Protein AF-A0A514ZV43-F1 (afdb_monomer_lite)

Secondary structure (DSSP, 8-state):
-------TT-PPPSEEETTTTEEEEEEEE-S-SHHHHHHHHHHHTTT-SEEEEEE-S---HHHHHHHHHHHHTT-TT--EEEEEETTEEEEE-HHHHHHS-GGGT--

Structure (mmCIF, N/CA/C/O backbone):
data_AF-A0A514ZV43-F1
#
_entry.id   AF-A0A514ZV43-F1
#
loop_
_atom_site.group_PDB
_atom_site.id
_atom_site.type_symbol
_atom_site.label_atom_id
_atom_site.label_alt_id
_atom_site.label_comp_id
_atom_site.label_asym_id
_atom_site.label_entity_id
_atom_site.label_seq_id
_atom_site.pdbx_PDB_ins_code
_atom_site.Cartn_x
_atom_site.Cartn_y
_atom_site.Cartn_z
_atom_site.occupancy
_atom_site.B_iso_or_equiv
_atom_site.auth_seq_id
_atom_site.auth_comp_id
_atom_site.auth_asym_id
_atom_site.auth_atom_id
_atom_site.pdbx_PDB_model_num
ATOM 1 N N . MET A 1 1 ? 2.775 -20.169 -15.903 1.00 47.97 1 MET A N 1
ATOM 2 C CA . MET A 1 1 ? 3.736 -20.094 -14.780 1.00 47.97 1 MET A CA 1
ATOM 3 C C . MET A 1 1 ? 4.727 -18.994 -15.095 1.00 47.97 1 MET A C 1
ATOM 5 O O . MET A 1 1 ? 5.131 -18.904 -16.248 1.00 47.97 1 MET A O 1
ATOM 9 N N . LEU A 1 2 ? 5.084 -18.171 -14.110 1.00 56.97 2 LEU A N 1
ATOM 10 C CA . LEU A 1 2 ? 6.144 -17.174 -14.262 1.00 56.97 2 LEU A CA 1
ATOM 11 C C . LEU A 1 2 ? 7.488 -17.849 -14.568 1.00 56.97 2 LEU A C 1
ATOM 13 O O . LEU A 1 2 ? 7.750 -18.907 -13.989 1.00 56.97 2 LEU A O 1
ATOM 17 N N . PRO A 1 3 ? 8.343 -17.281 -15.440 1.00 57.38 3 PRO A N 1
ATOM 18 C CA . PRO A 1 3 ? 9.691 -17.789 -15.607 1.00 57.38 3 PRO A CA 1
ATOM 19 C C . PRO A 1 3 ? 10.458 -17.556 -14.304 1.00 57.38 3 PRO A C 1
ATOM 21 O O . PRO A 1 3 ? 10.706 -16.423 -13.898 1.00 57.38 3 PRO A O 1
ATOM 24 N N . ILE A 1 4 ? 10.809 -18.650 -13.632 1.00 61.34 4 ILE A N 1
ATOM 25 C CA . ILE A 1 4 ? 11.705 -18.622 -12.479 1.00 61.34 4 ILE A CA 1
ATOM 26 C C . ILE A 1 4 ? 13.078 -18.216 -13.010 1.00 61.34 4 ILE A C 1
ATOM 28 O O . ILE A 1 4 ? 13.686 -18.953 -13.790 1.00 61.34 4 ILE A O 1
ATOM 32 N N . THR A 1 5 ? 13.572 -17.048 -12.604 1.00 68.38 5 THR A N 1
ATOM 33 C CA . THR A 1 5 ? 14.959 -16.678 -12.885 1.00 68.38 5 THR A CA 1
ATOM 34 C C . THR A 1 5 ? 15.861 -17.433 -11.914 1.00 68.38 5 THR A C 1
ATOM 36 O O . THR A 1 5 ? 15.581 -17.508 -10.716 1.00 68.38 5 THR A O 1
ATOM 39 N N . ASN A 1 6 ? 16.953 -17.991 -12.434 1.00 71.88 6 ASN A N 1
ATOM 40 C CA . ASN A 1 6 ? 18.004 -18.625 -11.637 1.00 71.88 6 ASN A CA 1
ATOM 41 C C . ASN A 1 6 ? 19.246 -17.722 -11.534 1.00 71.88 6 ASN A C 1
ATOM 43 O O . ASN A 1 6 ? 20.371 -18.204 -11.416 1.00 71.88 6 ASN A O 1
ATOM 47 N N . VAL A 1 7 ? 19.063 -16.403 -11.660 1.00 77.75 7 VAL A N 1
ATOM 48 C CA . VAL A 1 7 ? 20.166 -15.449 -11.536 1.00 77.75 7 VAL A CA 1
ATOM 49 C C . VAL A 1 7 ? 20.465 -15.256 -10.046 1.00 77.75 7 VAL A C 1
ATOM 51 O O . VAL A 1 7 ? 19.576 -14.838 -9.299 1.00 77.75 7 VAL A O 1
ATOM 54 N N . PRO A 1 8 ? 21.695 -15.543 -9.581 1.00 71.25 8 PRO A N 1
ATOM 55 C CA . PRO A 1 8 ? 22.045 -15.372 -8.178 1.00 71.25 8 PRO A CA 1
ATOM 56 C C . PRO A 1 8 ? 21.799 -13.933 -7.709 1.00 71.25 8 PRO A C 1
ATOM 58 O O . PRO A 1 8 ? 22.262 -12.979 -8.329 1.00 71.25 8 PRO A O 1
ATOM 61 N N . GLY A 1 9 ? 21.069 -13.782 -6.603 1.00 68.50 9 GLY A N 1
ATOM 62 C CA . GLY A 1 9 ? 20.751 -12.480 -6.010 1.00 68.50 9 GLY A CA 1
ATOM 63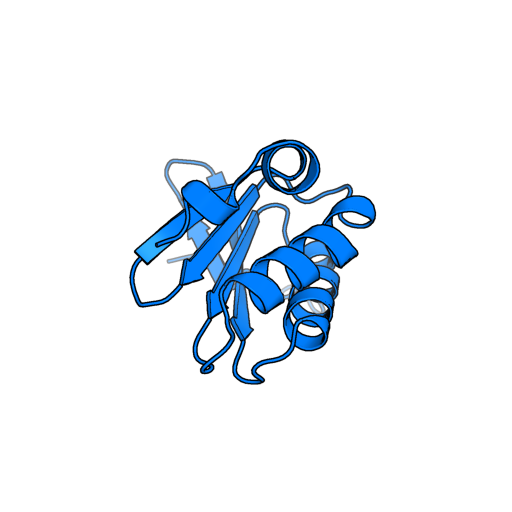 C C . GLY A 1 9 ? 19.528 -11.767 -6.599 1.00 68.50 9 GLY A C 1
ATOM 64 O O . GLY A 1 9 ? 19.151 -10.718 -6.080 1.00 68.50 9 GLY A O 1
ATOM 65 N N . VAL A 1 10 ? 18.874 -12.327 -7.622 1.00 69.69 10 VAL A N 1
ATOM 66 C CA . VAL A 1 10 ? 17.637 -11.770 -8.188 1.00 69.69 10 VAL A CA 1
ATOM 67 C C . VAL A 1 10 ? 16.433 -12.483 -7.572 1.00 69.69 10 VAL A C 1
ATOM 69 O O . VAL A 1 10 ? 16.235 -13.681 -7.773 1.00 69.69 10 VAL A O 1
ATOM 72 N N . LYS A 1 11 ? 15.623 -11.748 -6.799 1.00 70.19 11 LYS A N 1
ATOM 73 C CA . LYS A 1 11 ? 14.358 -12.262 -6.255 1.00 70.19 11 LYS A CA 1
ATOM 74 C C . LYS A 1 11 ? 13.357 -12.419 -7.402 1.00 70.19 11 LYS A C 1
ATOM 76 O O . LYS A 1 11 ? 13.205 -11.513 -8.219 1.00 70.19 11 LYS A O 1
ATOM 81 N N . ASN A 1 12 ? 12.661 -13.552 -7.440 1.00 69.25 12 ASN A N 1
ATOM 82 C CA . ASN A 1 12 ? 11.511 -13.711 -8.322 1.00 69.25 12 ASN A CA 1
ATOM 83 C C . ASN A 1 12 ? 10.348 -12.828 -7.835 1.00 69.25 12 ASN A C 1
ATOM 85 O O . ASN A 1 12 ? 10.169 -12.688 -6.622 1.00 69.25 12 ASN A O 1
ATOM 89 N N . PRO A 1 13 ? 9.565 -12.246 -8.755 1.00 72.12 13 PRO A N 1
ATOM 90 C CA . PRO A 1 13 ? 8.405 -11.445 -8.392 1.00 72.12 13 PRO A CA 1
ATOM 91 C C . PRO A 1 13 ? 7.327 -12.295 -7.715 1.00 72.12 13 PRO A C 1
ATOM 93 O O . PRO A 1 13 ? 7.167 -13.473 -8.044 1.00 72.12 13 PRO A O 1
ATOM 96 N N . ASP A 1 14 ? 6.575 -11.689 -6.794 1.00 78.62 14 ASP A N 1
ATOM 97 C CA . ASP A 1 14 ? 5.528 -12.403 -6.054 1.00 78.62 14 ASP A CA 1
ATOM 98 C C . ASP A 1 14 ? 4.314 -12.701 -6.947 1.00 78.62 14 ASP A C 1
ATOM 100 O O . ASP A 1 14 ? 3.744 -13.792 -6.884 1.00 78.62 14 ASP A O 1
ATOM 104 N N . ALA A 1 15 ? 3.941 -11.756 -7.815 1.00 81.12 15 ALA A N 1
ATOM 105 C CA . ALA A 1 15 ? 2.959 -11.980 -8.866 1.00 81.12 15 ALA A CA 1
ATOM 106 C C . ALA A 1 15 ? 3.290 -11.192 -10.135 1.00 81.12 15 ALA A C 1
ATOM 108 O O . ALA A 1 15 ? 4.033 -10.209 -10.122 1.00 81.12 15 ALA A O 1
ATOM 109 N N . TYR A 1 16 ? 2.690 -11.633 -11.235 1.00 80.19 16 TYR A N 1
ATOM 110 C CA . TYR A 1 16 ? 2.784 -10.976 -12.527 1.00 80.19 16 TYR A CA 1
ATOM 111 C C . TYR A 1 16 ? 1.481 -11.151 -13.285 1.00 80.19 16 TYR A C 1
ATOM 113 O O . TYR A 1 16 ? 0.973 -12.270 -13.414 1.00 80.19 16 TYR A O 1
ATOM 121 N N . LEU A 1 17 ? 0.959 -10.038 -13.772 1.00 79.44 17 LEU A N 1
ATOM 122 C CA . LEU A 1 17 ? -0.218 -9.995 -14.614 1.00 79.44 17 LEU A CA 1
ATOM 123 C C . LEU A 1 17 ? 0.233 -10.036 -16.070 1.00 79.44 17 LEU A C 1
ATOM 125 O O . LEU A 1 17 ? 0.956 -9.154 -16.527 1.00 79.44 17 LEU A O 1
ATOM 129 N N . ILE A 1 18 ? -0.139 -11.117 -16.758 1.00 79.19 18 ILE A N 1
ATOM 130 C CA . ILE A 1 18 ? 0.375 -11.451 -18.092 1.00 79.19 18 ILE A CA 1
ATOM 131 C C . ILE A 1 18 ? -0.177 -10.507 -19.159 1.00 79.19 18 ILE A C 1
ATOM 133 O O . ILE A 1 18 ? 0.562 -10.130 -20.062 1.00 79.19 18 ILE A O 1
ATOM 137 N N . GLU A 1 19 ? -1.461 -10.155 -19.084 1.00 80.12 19 GLU A N 1
ATOM 138 C CA . GLU A 1 19 ? -2.114 -9.333 -20.110 1.00 80.12 19 GLU A CA 1
ATOM 139 C C . GLU A 1 19 ? -1.614 -7.882 -20.066 1.00 80.12 19 GLU A C 1
ATOM 141 O O . GLU A 1 19 ? -1.492 -7.231 -21.101 1.00 80.12 19 GLU A O 1
ATOM 146 N N . GLU A 1 20 ? -1.262 -7.404 -18.874 1.00 80.62 20 GLU A N 1
ATOM 147 C CA . GLU A 1 20 ? -0.827 -6.038 -18.607 1.00 80.62 20 GLU A CA 1
ATOM 148 C C . GLU A 1 20 ? 0.700 -5.876 -18.533 1.00 80.62 20 GLU A C 1
ATOM 150 O O . GLU A 1 20 ? 1.182 -4.748 -18.449 1.00 80.62 20 GLU A O 1
ATOM 155 N N . ASP A 1 21 ? 1.462 -6.976 -18.561 1.00 82.12 21 ASP A N 1
ATOM 156 C CA . ASP A 1 21 ? 2.922 -7.001 -18.358 1.00 82.12 21 ASP A CA 1
ATOM 157 C C . ASP A 1 21 ? 3.352 -6.316 -17.040 1.00 82.12 21 ASP A C 1
ATOM 159 O O . ASP A 1 21 ? 4.318 -5.553 -16.968 1.00 82.12 21 ASP A O 1
ATOM 163 N N . ILE A 1 22 ? 2.600 -6.568 -15.961 1.00 84.12 22 ILE A N 1
ATOM 164 C CA . ILE A 1 22 ? 2.787 -5.907 -14.661 1.00 84.12 22 ILE A CA 1
ATOM 165 C C . ILE A 1 22 ? 3.374 -6.872 -13.636 1.00 84.12 22 ILE A C 1
ATOM 167 O O . ILE A 1 22 ? 2.768 -7.885 -13.302 1.00 84.12 22 ILE A O 1
ATOM 171 N N . VAL A 1 23 ? 4.515 -6.502 -13.050 1.00 85.25 23 VAL A N 1
ATOM 172 C CA . VAL A 1 23 ? 5.095 -7.157 -11.867 1.00 85.25 23 VAL A CA 1
ATOM 173 C C . VAL A 1 23 ? 4.568 -6.513 -10.587 1.00 85.25 23 VAL A C 1
ATOM 175 O O . VAL A 1 23 ? 4.653 -5.293 -10.432 1.00 85.25 23 VAL A O 1
ATOM 178 N N . ILE A 1 24 ? 4.109 -7.336 -9.641 1.00 86.56 24 ILE A N 1
ATOM 179 C CA . ILE A 1 24 ? 3.562 -6.892 -8.355 1.00 86.56 24 ILE A CA 1
ATOM 180 C C . ILE A 1 24 ? 4.354 -7.510 -7.199 1.00 86.56 24 ILE A C 1
ATOM 182 O O . ILE A 1 24 ? 4.538 -8.727 -7.132 1.00 86.56 24 ILE A O 1
ATOM 186 N N . GLU A 1 25 ? 4.765 -6.668 -6.252 1.00 90.62 25 GLU A N 1
ATOM 187 C CA . GLU A 1 25 ? 5.319 -7.093 -4.960 1.00 90.62 25 GLU A CA 1
ATOM 188 C C . GLU A 1 25 ? 4.205 -7.162 -3.906 1.00 90.62 25 GLU A C 1
ATOM 190 O O . GLU A 1 25 ? 3.432 -6.213 -3.740 1.00 90.62 25 GLU A O 1
ATOM 195 N N . PHE A 1 26 ? 4.132 -8.274 -3.173 1.00 91.12 26 PHE A N 1
ATOM 196 C CA . PHE A 1 26 ? 3.069 -8.550 -2.210 1.00 91.12 26 PHE A CA 1
ATOM 197 C C . PHE A 1 26 ? 3.578 -8.350 -0.786 1.00 91.12 26 PHE A C 1
ATOM 199 O O . PHE A 1 26 ? 4.515 -9.010 -0.341 1.00 91.12 26 PHE A O 1
ATOM 206 N N . LYS A 1 27 ? 2.904 -7.492 -0.018 1.00 92.62 27 LYS A N 1
ATOM 207 C CA . LYS A 1 27 ? 3.153 -7.316 1.416 1.00 92.62 27 LYS A CA 1
ATOM 208 C C . LYS A 1 27 ? 1.921 -7.654 2.238 1.00 92.62 27 LYS A C 1
ATOM 210 O O . LYS A 1 27 ? 0.793 -7.308 1.887 1.00 92.62 27 LYS A O 1
ATOM 215 N N . HIS A 1 28 ? 2.145 -8.295 3.380 1.00 93.69 28 HIS A N 1
ATOM 216 C CA . HIS A 1 28 ? 1.103 -8.595 4.354 1.00 93.69 28 HIS A CA 1
ATOM 217 C C . HIS A 1 28 ? 1.321 -7.771 5.613 1.00 93.69 28 HIS A C 1
ATOM 219 O O . HIS A 1 28 ? 2.294 -7.973 6.332 1.00 93.69 28 HIS A O 1
ATOM 225 N N . ASN A 1 29 ? 0.377 -6.889 5.923 1.00 94.56 29 ASN A N 1
ATOM 226 C CA . ASN A 1 29 ? 0.392 -6.177 7.186 1.00 94.56 29 ASN A CA 1
ATOM 227 C C . ASN A 1 29 ? -0.322 -7.001 8.266 1.00 94.56 29 ASN A C 1
ATOM 229 O O . ASN A 1 29 ? -1.534 -7.200 8.199 1.00 94.56 29 ASN A O 1
ATOM 233 N N . THR A 1 30 ? 0.425 -7.448 9.274 1.00 94.50 30 THR A N 1
ATOM 234 C CA . THR A 1 30 ? -0.103 -8.146 10.462 1.00 94.50 30 THR A CA 1
ATOM 235 C C . THR A 1 30 ? -0.056 -7.293 11.730 1.00 94.50 30 THR A C 1
ATOM 237 O O . THR A 1 30 ? -0.753 -7.596 12.693 1.00 94.50 30 THR A O 1
ATOM 240 N N . THR A 1 31 ? 0.703 -6.194 11.718 1.00 95.56 31 THR A N 1
ATOM 241 C CA . THR A 1 31 ? 0.827 -5.26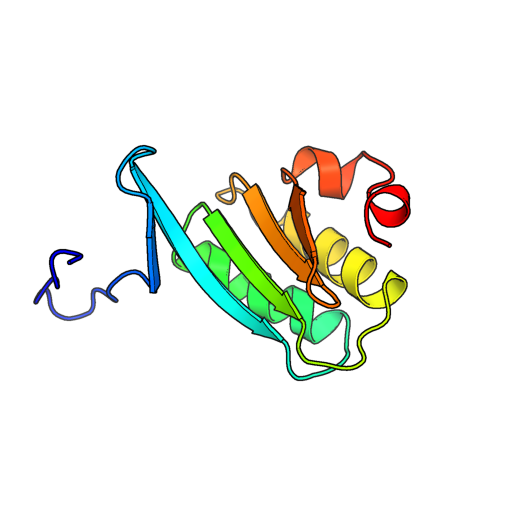1 12.845 1.00 95.56 31 THR A CA 1
ATOM 242 C C . THR A 1 31 ? -0.071 -4.035 12.626 1.00 95.56 31 THR A C 1
ATOM 244 O O . THR A 1 31 ? 0.132 -3.330 11.633 1.00 95.56 31 THR A O 1
ATOM 247 N N . PRO A 1 32 ? -1.012 -3.715 13.535 1.00 94.56 32 PRO A N 1
ATOM 248 C CA . PRO A 1 32 ? -2.031 -2.678 13.336 1.00 94.56 32 PRO A CA 1
ATOM 249 C C . PRO A 1 32 ? -1.518 -1.256 13.611 1.00 94.56 32 PRO A C 1
ATOM 251 O O . PRO A 1 32 ? -2.108 -0.485 14.368 1.00 94.56 32 PRO A O 1
ATOM 254 N N . THR A 1 33 ? -0.406 -0.868 12.986 1.00 95.88 33 THR A N 1
ATOM 255 C CA . THR A 1 33 ? 0.158 0.480 13.118 1.00 95.88 33 THR A CA 1
ATOM 256 C C . THR A 1 33 ? 0.404 1.142 11.766 1.00 95.88 33 THR A C 1
ATOM 258 O O . THR A 1 33 ? 0.765 0.504 10.779 1.00 95.88 33 THR A O 1
ATOM 261 N N . ALA A 1 34 ? 0.274 2.472 11.732 1.00 95.81 34 ALA A N 1
ATOM 262 C CA . ALA A 1 34 ? 0.618 3.270 10.554 1.00 95.81 34 ALA A CA 1
ATOM 263 C C . ALA A 1 34 ? 2.096 3.102 10.149 1.00 95.81 34 ALA A C 1
ATOM 265 O O . ALA A 1 34 ? 2.418 3.082 8.964 1.00 95.81 34 ALA A O 1
ATOM 266 N N . SER A 1 35 ? 2.991 2.939 11.130 1.00 95.12 35 SER A N 1
ATOM 267 C CA . SER A 1 35 ? 4.418 2.709 10.884 1.00 95.12 35 SER A CA 1
ATOM 268 C C . SER A 1 35 ? 4.693 1.357 10.229 1.00 95.12 35 SER A C 1
ATOM 270 O O . SER A 1 35 ? 5.610 1.258 9.421 1.00 95.12 35 SER A O 1
ATOM 272 N N . ALA A 1 36 ? 3.894 0.325 10.521 1.00 94.25 36 ALA A N 1
ATOM 273 C CA . ALA A 1 36 ? 4.004 -0.950 9.824 1.00 94.25 36 ALA A CA 1
ATOM 274 C C . ALA A 1 36 ? 3.679 -0.782 8.331 1.00 94.25 36 ALA A C 1
ATOM 276 O O . ALA A 1 36 ? 4.452 -1.234 7.497 1.00 94.25 36 ALA A O 1
ATOM 277 N N . ILE A 1 37 ? 2.620 -0.042 7.984 1.00 95.19 37 ILE A N 1
ATOM 278 C CA . ILE A 1 37 ? 2.293 0.282 6.582 1.00 95.19 37 ILE A CA 1
ATOM 279 C C . ILE A 1 37 ? 3.408 1.072 5.898 1.00 95.19 37 ILE A C 1
ATOM 281 O O . ILE A 1 37 ? 3.780 0.759 4.767 1.00 95.19 37 ILE A O 1
ATOM 285 N N . GLU A 1 38 ? 3.967 2.077 6.579 1.00 93.69 38 GLU A N 1
ATOM 286 C CA . GLU A 1 38 ? 5.101 2.840 6.050 1.00 93.69 38 GLU A CA 1
ATOM 287 C C . GLU A 1 38 ? 6.287 1.924 5.724 1.00 93.69 38 GLU A C 1
ATOM 289 O O . GLU A 1 38 ? 6.875 2.038 4.644 1.00 93.69 38 GLU A O 1
ATOM 294 N N . ASN A 1 39 ? 6.625 1.015 6.644 1.00 92.12 39 ASN A N 1
ATOM 295 C CA . ASN A 1 39 ? 7.722 0.068 6.481 1.00 92.12 39 ASN A CA 1
ATOM 296 C C . ASN A 1 39 ? 7.477 -0.874 5.293 1.00 92.12 39 ASN A C 1
ATOM 298 O O . ASN A 1 39 ? 8.354 -0.982 4.437 1.00 92.12 39 ASN A O 1
ATOM 302 N N . GLU A 1 40 ? 6.281 -1.464 5.190 1.00 92.56 40 GLU A N 1
ATOM 303 C CA . GLU A 1 40 ? 5.925 -2.362 4.083 1.00 92.56 40 GLU A CA 1
ATOM 304 C C . GLU A 1 40 ? 6.055 -1.666 2.722 1.00 92.56 40 GLU A C 1
ATOM 306 O O . GLU A 1 40 ? 6.714 -2.180 1.817 1.00 92.56 40 GLU A O 1
ATOM 311 N N . LEU A 1 41 ? 5.511 -0.451 2.581 1.00 90.25 41 LEU A N 1
ATOM 312 C CA . LEU A 1 41 ? 5.644 0.339 1.351 1.00 90.25 41 LEU A CA 1
ATOM 313 C C . LEU A 1 41 ? 7.097 0.695 1.030 1.00 90.25 41 LEU A C 1
ATOM 315 O O . LEU A 1 41 ? 7.517 0.665 -0.130 1.00 90.25 41 LEU A O 1
ATOM 319 N N . ARG A 1 42 ? 7.879 1.053 2.053 1.00 89.38 42 ARG A N 1
ATOM 320 C CA . ARG A 1 42 ? 9.287 1.426 1.888 1.00 89.38 42 ARG A CA 1
ATOM 321 C C . ARG A 1 42 ? 10.135 0.253 1.409 1.00 89.38 42 ARG A C 1
ATOM 323 O O . ARG A 1 42 ? 11.124 0.482 0.709 1.00 89.38 42 ARG A O 1
ATOM 330 N N . ASP A 1 43 ? 9.783 -0.963 1.797 1.00 87.81 43 ASP A N 1
ATOM 331 C CA . ASP A 1 43 ? 10.491 -2.158 1.362 1.00 87.81 43 ASP A CA 1
ATOM 332 C C . ASP A 1 43 ? 9.985 -2.650 0.007 1.00 87.81 43 ASP A C 1
ATOM 334 O O . ASP A 1 43 ? 10.798 -3.030 -0.834 1.00 87.81 43 ASP A O 1
ATOM 338 N N . ALA A 1 44 ? 8.680 -2.549 -0.255 1.00 85.88 44 ALA A N 1
ATOM 339 C CA . ALA A 1 44 ? 8.086 -2.947 -1.526 1.00 85.88 44 ALA A CA 1
ATOM 340 C C . ALA A 1 44 ? 8.575 -2.103 -2.711 1.00 85.88 44 ALA A C 1
ATOM 342 O O . ALA A 1 44 ? 8.913 -2.650 -3.760 1.00 85.88 44 ALA A O 1
ATOM 343 N N . LYS A 1 45 ? 8.737 -0.783 -2.527 1.00 83.12 45 LYS A N 1
ATOM 344 C CA . LYS A 1 45 ? 9.260 0.092 -3.591 1.00 83.12 45 LYS A CA 1
ATOM 345 C C . LYS A 1 45 ? 10.665 -0.292 -4.066 1.00 83.12 45 LYS A C 1
ATOM 347 O O . LYS A 1 45 ? 11.091 0.159 -5.114 1.00 83.12 45 LYS A O 1
ATOM 352 N N . LYS A 1 46 ? 11.440 -1.068 -3.305 1.00 82.81 46 LYS A N 1
ATOM 353 C CA . LYS A 1 46 ? 12.769 -1.515 -3.759 1.00 82.81 46 LYS A CA 1
ATOM 354 C C . LYS A 1 46 ? 12.681 -2.666 -4.767 1.00 82.81 46 LYS A C 1
ATOM 356 O O . LYS A 1 46 ? 13.700 -3.008 -5.353 1.00 82.81 46 LYS A O 1
ATOM 361 N N . GLN A 1 47 ? 11.504 -3.278 -4.915 1.00 80.62 47 GLN A N 1
ATOM 362 C CA . GLN A 1 47 ? 11.320 -4.555 -5.608 1.00 80.62 47 GLN A CA 1
ATOM 363 C C . GLN A 1 47 ? 10.410 -4.433 -6.834 1.00 80.62 47 GLN A C 1
ATOM 365 O O . GLN A 1 47 ? 10.681 -5.082 -7.837 1.00 80.62 47 GLN A O 1
ATOM 370 N N . ALA A 1 48 ? 9.376 -3.585 -6.783 1.00 83.62 48 ALA A N 1
ATOM 371 C CA . ALA A 1 48 ? 8.436 -3.414 -7.889 1.00 83.62 48 ALA A CA 1
ATOM 372 C C . ALA A 1 48 ? 7.861 -1.991 -7.977 1.00 83.62 48 ALA A C 1
ATOM 374 O O . ALA A 1 48 ? 7.884 -1.220 -7.013 1.00 83.62 48 ALA A O 1
ATOM 375 N N . ASN A 1 49 ? 7.317 -1.666 -9.152 1.00 88.88 49 ASN A N 1
ATOM 376 C CA . ASN A 1 49 ? 6.566 -0.437 -9.407 1.00 88.88 49 ASN A CA 1
ATOM 377 C C . ASN A 1 49 ? 5.095 -0.549 -8.971 1.00 88.88 49 ASN A C 1
ATOM 379 O O . ASN A 1 49 ? 4.479 0.468 -8.663 1.00 88.88 49 ASN A O 1
ATOM 383 N N . TYR A 1 50 ? 4.548 -1.765 -8.908 1.00 91.56 50 TYR A N 1
ATOM 384 C CA . TYR A 1 50 ? 3.214 -2.042 -8.379 1.00 91.56 50 TYR A CA 1
ATOM 385 C C . TYR A 1 50 ? 3.339 -2.777 -7.052 1.00 91.56 50 TYR A C 1
ATOM 387 O O . TYR A 1 50 ? 4.091 -3.747 -6.924 1.00 91.56 50 TYR A O 1
ATOM 395 N N . VAL A 1 51 ? 2.609 -2.300 -6.049 1.00 93.31 51 VAL A N 1
ATOM 396 C CA . VAL A 1 51 ? 2.658 -2.861 -4.699 1.00 93.31 51 VAL A CA 1
ATOM 397 C C . VAL A 1 51 ? 1.264 -3.263 -4.272 1.00 93.31 51 VAL A C 1
ATOM 399 O O . VAL A 1 51 ? 0.371 -2.422 -4.256 1.00 93.31 51 VAL A O 1
ATOM 402 N N . LEU A 1 52 ? 1.099 -4.514 -3.848 1.00 94.44 52 LEU A N 1
ATOM 403 C CA . LEU A 1 52 ? -0.117 -4.982 -3.199 1.00 94.44 52 LEU A CA 1
ATOM 404 C C . LEU A 1 52 ? 0.105 -5.081 -1.690 1.00 94.44 52 LEU A C 1
ATOM 406 O O . LEU A 1 52 ? 0.895 -5.893 -1.210 1.00 94.44 52 LEU A O 1
ATOM 410 N N . LEU A 1 53 ? -0.625 -4.270 -0.929 1.00 94.75 53 LEU A N 1
ATOM 411 C CA . LEU A 1 53 ? -0.700 -4.328 0.525 1.00 94.75 53 LEU A CA 1
ATOM 412 C C . LEU A 1 53 ? -1.970 -5.060 0.946 1.00 94.75 53 LEU A C 1
ATOM 414 O O . LEU A 1 53 ? -3.080 -4.560 0.785 1.00 94.75 53 LEU A O 1
ATOM 418 N N . HIS A 1 54 ? -1.820 -6.226 1.555 1.00 95.56 54 HIS A N 1
ATOM 419 C CA . HIS A 1 54 ? -2.937 -6.944 2.151 1.00 95.56 54 HIS A CA 1
ATOM 420 C C . HIS A 1 54 ? -2.950 -6.718 3.663 1.00 95.56 54 HIS A C 1
ATOM 422 O O . HIS A 1 54 ? -2.064 -7.178 4.389 1.00 95.56 54 HIS A O 1
ATOM 428 N N . ILE A 1 55 ? -3.973 -6.007 4.133 1.00 95.62 55 ILE A N 1
ATOM 429 C CA . ILE A 1 55 ? -4.170 -5.662 5.538 1.00 95.62 55 ILE A CA 1
ATOM 430 C C . ILE A 1 55 ? -4.879 -6.817 6.247 1.00 95.62 55 ILE A C 1
ATOM 432 O O . ILE A 1 55 ? -6.075 -7.028 6.063 1.00 95.62 55 ILE A O 1
ATOM 436 N N . LYS A 1 56 ? -4.124 -7.574 7.048 1.00 94.94 56 LYS A N 1
ATOM 437 C CA . LYS A 1 56 ? -4.621 -8.706 7.849 1.00 94.94 56 LYS A CA 1
ATOM 438 C C . LYS A 1 56 ? -4.812 -8.365 9.328 1.00 94.94 56 LYS A C 1
ATOM 440 O O . LYS A 1 56 ? -5.347 -9.179 10.072 1.00 94.94 56 LYS A O 1
ATOM 445 N N . SER A 1 57 ? -4.329 -7.206 9.758 1.00 94.25 57 SER A N 1
ATOM 446 C CA . SER A 1 57 ? -4.469 -6.716 11.126 1.00 94.25 57 SER A CA 1
ATOM 447 C C . SER A 1 57 ? -5.803 -5.991 11.337 1.00 94.25 57 SER A C 1
ATOM 449 O O . SER A 1 57 ? -6.515 -5.672 10.385 1.00 94.25 57 SER A O 1
ATOM 451 N N . ASP A 1 58 ? -6.117 -5.663 12.587 1.00 93.94 58 ASP A N 1
ATOM 452 C CA . ASP A 1 58 ? -7.233 -4.798 12.993 1.00 93.94 58 ASP A CA 1
ATOM 453 C C . ASP A 1 58 ? -6.930 -3.294 12.801 1.00 93.94 58 ASP A C 1
ATOM 455 O O . ASP A 1 58 ? -7.526 -2.428 13.445 1.00 93.94 58 ASP A O 1
ATOM 459 N N . LEU A 1 59 ? -6.004 -2.965 11.891 1.00 94.44 59 LEU A N 1
ATOM 460 C CA . LEU A 1 59 ? -5.621 -1.598 11.554 1.00 94.44 59 LEU A CA 1
ATOM 461 C C . LEU A 1 59 ? -6.846 -0.755 11.189 1.00 94.44 59 LEU A C 1
ATOM 463 O O . LEU A 1 59 ? -7.640 -1.089 10.308 1.00 94.44 59 LEU A O 1
ATOM 467 N N . THR A 1 60 ? -6.961 0.407 11.821 1.00 94.69 60 THR A N 1
ATOM 468 C CA . THR A 1 60 ? -8.029 1.348 11.485 1.00 94.69 60 THR A CA 1
ATOM 469 C C . THR A 1 60 ? -7.787 1.994 10.122 1.00 94.69 60 THR A C 1
ATOM 471 O O . THR A 1 60 ? -6.646 2.240 9.722 1.00 94.69 60 THR A O 1
ATOM 474 N N . LYS A 1 61 ? -8.872 2.383 9.439 1.00 95.12 61 LYS A N 1
ATOM 475 C CA . LYS A 1 61 ? -8.793 3.155 8.188 1.00 95.12 61 LYS A CA 1
ATOM 476 C C . LYS A 1 61 ? -7.916 4.404 8.339 1.00 95.12 61 LYS A C 1
ATOM 478 O O . LYS A 1 61 ? -7.072 4.672 7.494 1.00 95.12 61 LYS A O 1
ATOM 483 N N . GLY A 1 62 ? -8.054 5.140 9.445 1.00 95.38 62 GLY A N 1
ATOM 484 C CA . GLY A 1 62 ? -7.235 6.327 9.706 1.00 95.38 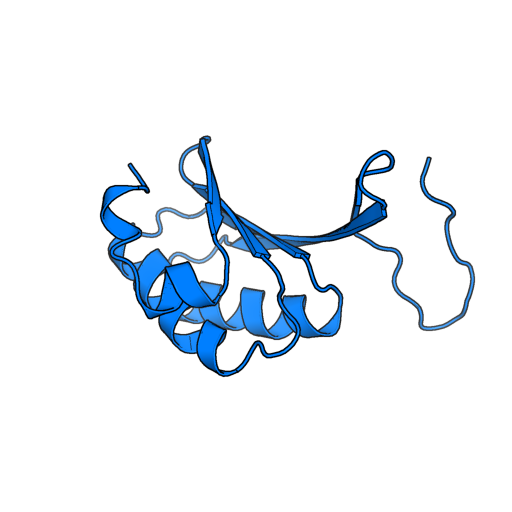62 GLY A CA 1
ATOM 485 C C . GLY A 1 62 ? -5.736 6.016 9.801 1.00 95.38 62 GLY A C 1
ATOM 486 O O . GLY A 1 62 ? -4.916 6.741 9.237 1.00 95.38 62 GLY A O 1
ATOM 487 N N . ALA A 1 63 ? -5.367 4.917 10.465 1.00 95.56 63 ALA A N 1
ATOM 488 C CA . ALA A 1 63 ? -3.975 4.491 10.567 1.00 95.56 63 ALA A CA 1
ATOM 489 C C . ALA A 1 63 ? -3.410 4.008 9.219 1.00 95.56 63 ALA A C 1
ATOM 491 O O . ALA A 1 63 ? -2.265 4.330 8.900 1.00 95.56 63 ALA A O 1
ATOM 492 N N . LEU A 1 64 ? -4.219 3.316 8.410 1.00 95.75 64 LEU A N 1
ATOM 493 C CA . LEU A 1 64 ? -3.874 2.943 7.037 1.00 95.75 64 LEU A CA 1
ATOM 494 C C . LEU A 1 64 ? -3.556 4.180 6.191 1.00 95.75 64 LEU A C 1
ATOM 496 O O . LEU A 1 64 ? -2.440 4.302 5.690 1.00 95.75 64 LEU A O 1
ATOM 500 N N . ILE A 1 65 ? -4.492 5.131 6.098 1.00 95.62 65 ILE A N 1
ATOM 501 C CA . ILE A 1 65 ? -4.316 6.356 5.300 1.00 95.62 65 ILE A CA 1
ATOM 502 C C . ILE A 1 65 ? -3.091 7.148 5.758 1.00 95.62 65 ILE A C 1
ATOM 504 O O . ILE A 1 65 ? -2.303 7.609 4.930 1.00 95.62 65 ILE A O 1
ATOM 508 N N . ARG A 1 66 ? -2.886 7.264 7.076 1.00 95.44 66 ARG A N 1
ATOM 509 C CA . ARG A 1 66 ? -1.699 7.916 7.634 1.00 95.44 66 ARG A CA 1
ATOM 510 C C . ARG A 1 66 ? -0.411 7.230 7.174 1.00 95.44 66 ARG A C 1
ATOM 512 O O . ARG A 1 66 ? 0.491 7.918 6.710 1.00 95.44 66 ARG A O 1
ATOM 519 N N . GLY A 1 67 ? -0.332 5.902 7.270 1.00 95.12 67 GLY A N 1
ATOM 520 C CA . GLY A 1 67 ? 0.842 5.134 6.847 1.00 95.12 67 GLY A CA 1
ATOM 521 C C . GLY A 1 67 ? 1.141 5.267 5.351 1.00 95.12 67 GLY A C 1
ATOM 522 O O . GLY A 1 67 ? 2.289 5.508 4.972 1.00 95.12 67 GLY A O 1
ATOM 523 N N . LEU A 1 68 ? 0.102 5.203 4.509 1.00 94.94 68 LEU A N 1
ATOM 524 C CA . LEU A 1 68 ? 0.219 5.424 3.064 1.00 94.94 68 LEU A CA 1
ATOM 525 C C . LEU A 1 68 ? 0.802 6.816 2.773 1.00 94.94 68 LEU A C 1
ATOM 527 O O . LEU A 1 68 ? 1.845 6.933 2.127 1.00 94.94 68 LEU A O 1
ATOM 531 N N . ARG A 1 69 ? 0.179 7.876 3.308 1.00 94.75 69 ARG A N 1
ATOM 532 C CA . ARG A 1 69 ? 0.596 9.272 3.077 1.00 94.75 69 ARG A CA 1
ATOM 533 C C . ARG A 1 69 ? 2.004 9.563 3.608 1.00 94.75 69 ARG A C 1
ATOM 535 O O . ARG A 1 69 ? 2.751 10.307 2.970 1.00 94.75 69 ARG A O 1
ATOM 542 N N . SER A 1 70 ? 2.410 8.954 4.723 1.00 92.12 70 SER A N 1
ATOM 543 C CA . SER A 1 70 ? 3.760 9.117 5.281 1.00 92.12 70 SER A CA 1
ATOM 544 C C . SER A 1 70 ? 4.866 8.574 4.367 1.00 92.12 70 SER A C 1
ATOM 546 O O . SER A 1 70 ? 5.933 9.185 4.279 1.00 92.12 70 SER A O 1
ATOM 548 N N . CYS A 1 71 ? 4.626 7.469 3.654 1.00 88.00 71 CYS A N 1
ATOM 549 C CA . CYS A 1 71 ? 5.646 6.839 2.809 1.00 88.00 71 CYS A CA 1
ATOM 550 C C . CYS A 1 71 ? 5.603 7.299 1.347 1.00 88.00 71 CYS A C 1
ATOM 552 O O . CYS A 1 71 ? 6.654 7.419 0.712 1.00 88.00 71 CYS A O 1
ATOM 554 N N . ILE A 1 72 ? 4.410 7.589 0.812 1.00 86.94 72 ILE A N 1
ATOM 555 C CA . ILE A 1 72 ? 4.197 7.766 -0.633 1.00 86.94 72 ILE A CA 1
ATOM 556 C C . ILE A 1 72 ? 5.042 8.893 -1.248 1.00 86.94 72 ILE A C 1
ATOM 558 O O . ILE A 1 72 ? 5.494 8.794 -2.383 1.00 86.94 72 ILE A O 1
ATOM 562 N N . HIS A 1 73 ? 5.354 9.936 -0.473 1.00 80.75 73 HIS A N 1
ATOM 563 C CA . HIS A 1 73 ? 6.235 11.036 -0.886 1.00 80.75 73 HIS A CA 1
ATOM 564 C C . HIS A 1 73 ? 7.665 10.585 -1.214 1.00 80.75 73 HIS A C 1
ATOM 566 O O . HIS A 1 73 ? 8.365 11.239 -1.9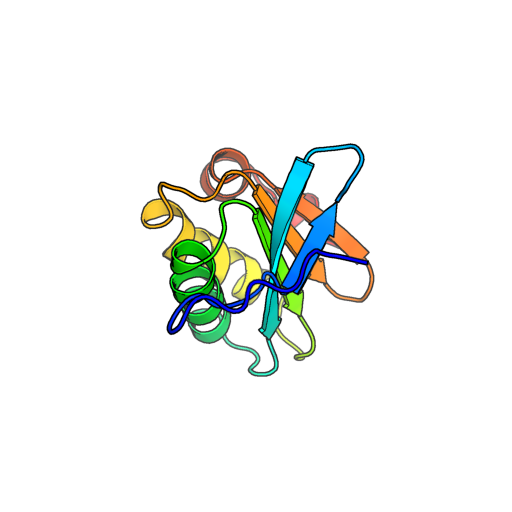78 1.00 80.75 73 HIS A O 1
ATOM 572 N N . ARG A 1 74 ? 8.107 9.466 -0.635 1.00 80.31 74 ARG A N 1
ATOM 573 C CA . ARG A 1 74 ? 9.446 8.891 -0.820 1.00 80.31 74 ARG A CA 1
ATOM 574 C C . ARG A 1 74 ? 9.444 7.726 -1.812 1.00 80.31 74 ARG A C 1
ATOM 576 O O . ARG A 1 74 ? 10.496 7.117 -2.022 1.00 80.31 74 ARG A O 1
ATOM 583 N N . ALA A 1 75 ? 8.290 7.357 -2.359 1.00 79.62 75 ALA A N 1
ATOM 584 C CA . ALA A 1 75 ? 8.102 6.187 -3.207 1.00 79.62 75 ALA A CA 1
ATOM 585 C C . ALA A 1 75 ? 8.051 6.576 -4.693 1.00 79.62 75 ALA A C 1
ATOM 587 O O . ALA A 1 75 ? 7.069 6.327 -5.380 1.00 79.62 75 ALA A O 1
ATOM 588 N N . ILE A 1 76 ? 9.125 7.214 -5.171 1.00 79.94 76 ILE A N 1
ATOM 589 C CA . ILE A 1 76 ? 9.208 7.846 -6.502 1.00 79.94 76 ILE A CA 1
ATOM 590 C C . ILE A 1 76 ? 8.989 6.895 -7.685 1.00 79.94 76 ILE A C 1
ATOM 592 O O . ILE A 1 76 ? 8.690 7.349 -8.781 1.00 79.94 76 ILE A O 1
ATOM 596 N N . ASN A 1 77 ? 9.173 5.596 -7.477 1.00 85.94 77 ASN A N 1
ATOM 597 C CA . ASN A 1 77 ? 9.076 4.577 -8.511 1.00 85.94 77 ASN A CA 1
ATOM 598 C C . ASN A 1 77 ? 7.784 3.751 -8.430 1.00 85.94 77 ASN A C 1
ATOM 600 O O . ASN A 1 77 ? 7.553 2.926 -9.309 1.00 85.94 77 ASN A O 1
ATOM 604 N N . ILE A 1 78 ? 6.953 3.953 -7.401 1.00 89.31 78 ILE A N 1
ATOM 605 C CA . ILE A 1 78 ? 5.643 3.303 -7.335 1.00 89.31 78 ILE A CA 1
ATOM 606 C C . ILE A 1 78 ? 4.719 3.977 -8.353 1.00 89.31 78 ILE A C 1
ATOM 608 O O . ILE A 1 78 ? 4.584 5.197 -8.341 1.00 89.31 78 ILE A O 1
ATOM 612 N N . LEU A 1 79 ? 4.077 3.182 -9.206 1.00 92.81 79 LEU A N 1
ATOM 613 C CA . LEU A 1 79 ? 3.031 3.622 -10.131 1.00 92.81 79 LEU A CA 1
ATOM 614 C C . LEU A 1 79 ? 1.647 3.497 -9.494 1.00 92.81 79 LEU A C 1
ATOM 616 O O . LEU A 1 79 ? 0.826 4.402 -9.624 1.00 92.81 79 LEU A O 1
ATOM 620 N N . GLU A 1 80 ? 1.412 2.416 -8.749 1.00 94.62 80 GLU A N 1
ATOM 621 C CA . GLU A 1 80 ? 0.135 2.171 -8.088 1.00 94.62 80 GLU A CA 1
ATOM 622 C C . GLU A 1 80 ? 0.303 1.346 -6.808 1.00 94.62 80 GLU A C 1
ATOM 624 O O . GLU A 1 80 ? 1.159 0.459 -6.714 1.00 94.62 80 GLU A O 1
ATOM 629 N N . VAL A 1 81 ? -0.529 1.648 -5.812 1.00 95.00 81 VAL A N 1
ATOM 630 C CA . VAL A 1 81 ? -0.665 0.867 -4.583 1.00 95.00 81 VAL A CA 1
ATOM 631 C C . VAL A 1 81 ? -2.043 0.228 -4.577 1.00 95.00 81 VAL A C 1
ATOM 633 O O . VAL A 1 81 ? -3.067 0.911 -4.562 1.00 95.00 81 VAL A O 1
ATOM 636 N N . TRP A 1 82 ? -2.051 -1.095 -4.574 1.00 95.75 82 TRP A N 1
ATOM 637 C CA . TRP A 1 82 ? -3.233 -1.930 -4.467 1.00 95.75 82 TRP A CA 1
ATOM 638 C C . TRP A 1 82 ? -3.391 -2.340 -3.012 1.00 95.75 82 TRP A C 1
ATOM 640 O O . TRP A 1 82 ? -2.429 -2.736 -2.358 1.00 95.75 82 TRP A O 1
ATOM 650 N N . ILE A 1 83 ? -4.590 -2.220 -2.470 1.00 95.81 83 ILE A N 1
ATOM 651 C CA . ILE A 1 83 ? -4.848 -2.407 -1.049 1.00 95.81 83 ILE A CA 1
ATOM 652 C C . ILE A 1 83 ? -6.002 -3.377 -0.906 1.00 95.81 83 ILE A C 1
ATOM 654 O O . ILE A 1 83 ? -7.116 -3.066 -1.310 1.00 95.81 83 ILE A O 1
ATOM 658 N N . ILE A 1 84 ? -5.744 -4.523 -0.282 1.00 95.75 84 ILE A N 1
ATOM 659 C CA . ILE A 1 84 ? -6.804 -5.404 0.202 1.00 95.75 84 ILE A CA 1
ATOM 660 C C . ILE A 1 84 ? -7.082 -5.020 1.652 1.00 95.75 84 ILE A C 1
ATOM 662 O O . ILE A 1 84 ? -6.267 -5.302 2.536 1.00 95.75 84 ILE A O 1
ATOM 666 N N . PHE A 1 85 ? -8.217 -4.373 1.899 1.00 95.56 85 PHE A N 1
ATOM 667 C CA . PHE A 1 85 ? -8.655 -3.955 3.228 1.00 95.56 85 PHE A CA 1
ATOM 668 C C . PHE A 1 85 ? -10.066 -4.477 3.486 1.00 95.56 85 PHE A C 1
ATOM 670 O O . PHE A 1 85 ? -10.966 -4.252 2.687 1.00 95.56 85 PHE A O 1
ATOM 677 N N . LYS A 1 86 ? -10.246 -5.221 4.587 1.00 92.75 86 LYS A N 1
ATOM 678 C CA . LYS A 1 86 ? -11.519 -5.884 4.938 1.00 92.75 86 LYS A CA 1
ATOM 679 C C . LYS A 1 86 ? -12.125 -6.741 3.809 1.00 92.75 86 LYS A C 1
ATOM 681 O O . LYS A 1 86 ? -13.337 -6.884 3.717 1.00 92.75 86 LYS A O 1
ATOM 686 N N . GLY A 1 87 ? -11.277 -7.343 2.976 1.00 90.31 87 GLY A N 1
ATOM 687 C CA . GLY A 1 87 ? -11.702 -8.201 1.865 1.00 90.31 87 GLY A CA 1
ATOM 688 C C . GLY A 1 87 ? -12.037 -7.461 0.568 1.00 90.31 87 GLY A C 1
ATOM 689 O O . GLY A 1 87 ? -12.299 -8.120 -0.433 1.00 90.31 87 GLY A O 1
ATOM 690 N N . GLU A 1 88 ? -11.967 -6.130 0.551 1.00 94.44 88 GLU A N 1
ATOM 691 C CA . GLU A 1 88 ? -12.168 -5.320 -0.652 1.00 94.44 88 GLU A CA 1
ATOM 692 C C . GLU A 1 88 ? -10.832 -4.834 -1.218 1.00 94.44 88 GLU A C 1
ATOM 694 O O . GLU A 1 88 ? -9.903 -4.526 -0.465 1.00 94.44 88 GLU A O 1
ATOM 699 N N . LEU A 1 89 ? -10.739 -4.787 -2.550 1.00 95.12 89 LEU A N 1
ATOM 700 C CA . LEU A 1 89 ? -9.572 -4.301 -3.279 1.00 95.12 89 LEU A CA 1
ATOM 701 C C . LEU A 1 89 ? -9.773 -2.838 -3.684 1.00 95.12 89 LEU A C 1
ATOM 703 O O . LEU A 1 89 ? -10.742 -2.501 -4.361 1.00 95.12 89 LEU A O 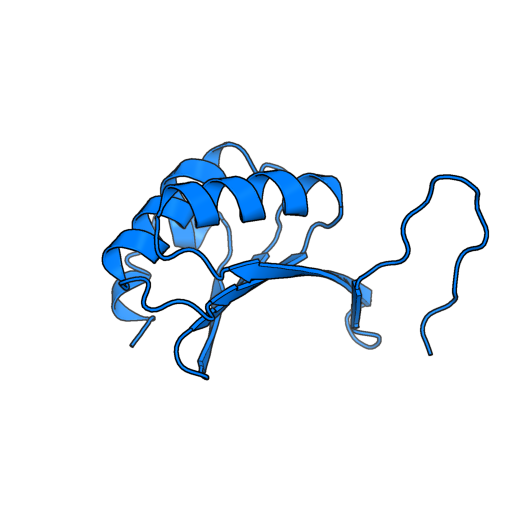1
ATOM 707 N N . PHE A 1 90 ? -8.807 -1.995 -3.333 1.00 95.94 90 PHE A N 1
ATOM 708 C CA . PHE A 1 90 ? -8.738 -0.595 -3.734 1.00 95.94 90 PHE A CA 1
ATOM 709 C C . PHE A 1 90 ? -7.414 -0.322 -4.434 1.00 95.94 90 PHE A C 1
ATOM 711 O O . PHE A 1 90 ? -6.364 -0.716 -3.931 1.00 95.94 90 PHE A O 1
ATOM 718 N N . CYS A 1 91 ? -7.447 0.397 -5.550 1.00 95.75 91 CYS A N 1
ATOM 719 C CA . CYS A 1 91 ? -6.248 0.754 -6.300 1.00 95.75 91 CYS A CA 1
ATOM 720 C C . CYS A 1 91 ? -6.110 2.275 -6.333 1.00 95.75 91 CYS A C 1
ATOM 722 O O . CYS A 1 91 ? -7.062 2.985 -6.667 1.00 95.75 91 CYS A O 1
ATOM 724 N N . PHE A 1 92 ? -4.942 2.772 -5.927 1.00 96.44 92 PHE A N 1
ATOM 725 C CA . PHE A 1 92 ? -4.653 4.199 -5.909 1.00 96.44 92 PHE A CA 1
ATOM 726 C C . PHE A 1 92 ? -3.270 4.491 -6.465 1.00 96.44 92 PHE A C 1
ATOM 728 O O . PHE A 1 92 ? -2.272 3.878 -6.075 1.00 96.44 92 PHE A O 1
ATOM 735 N N . THR A 1 93 ? -3.191 5.518 -7.299 1.00 95.56 93 THR A N 1
ATOM 736 C CA . THR A 1 93 ? -1.909 6.103 -7.687 1.00 95.56 93 THR A CA 1
ATOM 737 C C . THR A 1 93 ? -1.302 6.900 -6.522 1.00 95.56 93 THR A C 1
ATOM 739 O O . THR A 1 93 ? -2.019 7.360 -5.623 1.00 95.56 93 THR A O 1
ATOM 742 N N . PRO A 1 94 ? 0.022 7.139 -6.528 1.00 94.44 94 PRO A N 1
ATOM 743 C CA . PRO A 1 94 ? 0.669 8.018 -5.559 1.00 94.44 94 PRO A CA 1
ATOM 744 C C . PRO A 1 94 ? 0.046 9.412 -5.455 1.00 94.44 94 PRO A C 1
ATOM 746 O O . PRO A 1 94 ? 0.008 9.984 -4.365 1.00 94.44 94 PRO A O 1
ATOM 749 N N . ASP A 1 95 ? -0.427 9.956 -6.579 1.00 94.25 95 ASP A N 1
ATOM 750 C CA . ASP A 1 95 ? -1.051 11.277 -6.626 1.00 94.25 95 ASP A CA 1
ATOM 751 C C . ASP A 1 95 ? -2.397 11.282 -5.897 1.00 94.25 95 ASP A C 1
ATOM 753 O O . ASP A 1 95 ? -2.623 12.125 -5.031 1.00 94.25 95 ASP A O 1
ATOM 757 N N . GLN A 1 96 ? -3.226 10.260 -6.128 1.00 96.19 96 GLN A N 1
ATOM 758 C CA . GLN A 1 96 ? -4.488 10.082 -5.411 1.00 96.19 96 GLN A CA 1
ATOM 759 C C . GLN A 1 96 ? -4.266 9.946 -3.904 1.00 96.19 96 GLN A C 1
ATOM 761 O O . GLN A 1 96 ? -4.923 10.622 -3.117 1.00 96.19 96 GLN A O 1
ATOM 766 N N . ILE A 1 97 ? -3.296 9.131 -3.477 1.00 95.62 97 ILE A N 1
ATOM 767 C CA . ILE A 1 97 ? -2.976 8.973 -2.047 1.00 95.62 97 ILE A CA 1
ATOM 768 C C . ILE A 1 97 ? -2.595 10.319 -1.415 1.00 95.62 97 ILE A C 1
ATOM 770 O O . ILE A 1 97 ? -2.946 10.591 -0.260 1.00 95.62 97 ILE A O 1
ATOM 774 N N . ARG A 1 98 ? -1.866 11.156 -2.159 1.00 92.56 98 ARG A N 1
ATOM 775 C CA . ARG A 1 98 ? -1.363 12.446 -1.686 1.00 92.56 98 ARG A CA 1
ATOM 776 C C . ARG A 1 98 ? -2.444 13.521 -1.646 1.00 92.56 98 ARG A C 1
ATOM 778 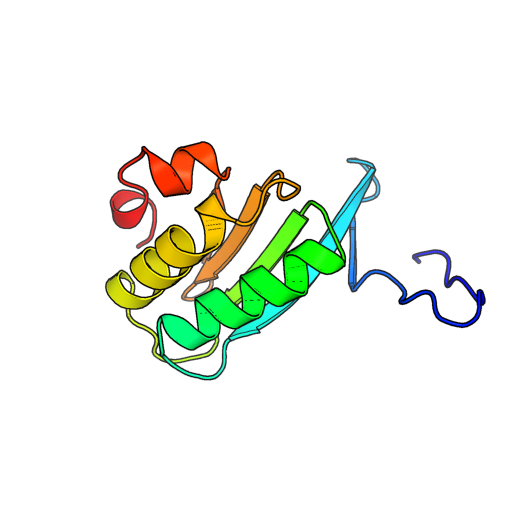O O . ARG A 1 98 ? -2.537 14.233 -0.650 1.00 92.56 98 ARG A O 1
ATOM 785 N N . ASN A 1 99 ? -3.211 13.639 -2.722 1.00 93.69 99 ASN A N 1
ATOM 786 C CA . ASN A 1 99 ? -3.990 14.835 -3.024 1.00 93.69 99 ASN A CA 1
ATOM 787 C C . ASN A 1 99 ? -5.502 14.604 -2.965 1.00 93.69 99 ASN A C 1
ATOM 789 O O . ASN A 1 99 ? -6.255 15.567 -2.831 1.00 93.69 99 ASN A O 1
ATOM 793 N N . GLU A 1 100 ? -5.963 13.355 -3.033 1.00 96.06 100 GLU A N 1
ATOM 794 C CA . GLU A 1 100 ? -7.386 13.036 -3.010 1.00 96.06 100 GLU A CA 1
ATOM 795 C C . GLU A 1 100 ? -7.853 12.526 -1.639 1.00 96.06 100 GLU A C 1
ATOM 797 O O . GLU A 1 100 ? -7.080 11.927 -0.874 1.00 96.06 100 GLU A O 1
ATOM 802 N N . PRO A 1 101 ? -9.150 12.698 -1.326 1.00 94.38 101 PRO A N 1
ATOM 803 C CA . PRO A 1 101 ? -9.742 12.174 -0.106 1.00 94.38 101 PRO A CA 1
ATOM 804 C C . PRO A 1 101 ? -10.079 10.678 -0.254 1.00 94.38 101 PRO A C 1
ATOM 806 O O . PRO A 1 101 ? -11.241 10.259 -0.246 1.00 94.38 101 PRO A O 1
ATOM 809 N N . ILE A 1 102 ? -9.046 9.850 -0.424 1.00 95.19 102 ILE A N 1
ATOM 810 C CA . ILE A 1 102 ? -9.171 8.397 -0.617 1.00 95.19 102 ILE A CA 1
ATOM 811 C C . ILE A 1 102 ? -9.831 7.681 0.576 1.00 95.19 102 ILE A C 1
ATOM 813 O O . ILE A 1 102 ? -10.396 6.602 0.417 1.00 95.19 102 ILE A O 1
ATOM 817 N N . GLU A 1 103 ? -9.854 8.298 1.758 1.00 94.00 103 GLU A N 1
ATOM 818 C CA . GLU A 1 103 ? -10.578 7.822 2.942 1.00 94.00 103 GLU A CA 1
ATOM 819 C C . GLU A 1 103 ? -12.094 7.656 2.738 1.00 94.00 103 GLU A C 1
ATOM 821 O O . GLU A 1 103 ? -12.717 6.881 3.470 1.00 94.00 103 GLU A O 1
ATOM 826 N N . TYR A 1 104 ? -12.688 8.357 1.765 1.00 94.25 104 TYR A N 1
ATOM 827 C CA . TYR A 1 104 ? -14.097 8.189 1.388 1.00 94.25 104 TYR A CA 1
ATOM 828 C C . TYR A 1 104 ? -14.314 7.052 0.388 1.00 94.25 104 TYR A C 1
ATOM 830 O O . TYR A 1 104 ? -15.431 6.559 0.254 1.00 94.25 104 TYR A O 1
ATOM 838 N N . LYS A 1 105 ? -13.251 6.631 -0.306 1.00 92.69 105 LYS A N 1
ATOM 839 C CA . LYS A 1 105 ? -13.279 5.514 -1.255 1.00 92.69 105 LYS A CA 1
ATOM 840 C C . LYS A 1 105 ? -13.105 4.170 -0.540 1.00 92.69 105 LYS A C 1
ATOM 842 O O . LYS A 1 105 ? -13.669 3.184 -0.989 1.00 92.69 105 LYS A O 1
ATOM 847 N N . ILE A 1 106 ? -12.382 4.146 0.584 1.00 90.06 106 ILE A N 1
ATOM 848 C CA . ILE A 1 106 ? -12.203 2.957 1.434 1.00 90.06 106 ILE A CA 1
ATOM 849 C C . ILE A 1 106 ? -13.350 2.850 2.454 1.00 90.06 106 ILE A C 1
ATOM 851 O O . ILE A 1 106 ? -13.514 3.749 3.291 1.00 90.06 106 ILE A O 1
ATOM 855 N N . GLN A 1 107 ? -14.107 1.749 2.425 1.00 79.50 107 GLN A N 1
ATOM 856 C CA . GLN A 1 107 ? -15.214 1.474 3.358 1.00 79.50 107 GLN A CA 1
ATOM 857 C C . GLN A 1 107 ? -14.752 0.771 4.656 1.00 79.50 107 GLN A C 1
ATOM 859 O O . GLN A 1 107 ? -13.859 -0.105 4.636 1.00 79.50 107 GLN A O 1
#

Sequence (107 aa):
MLPITNVPGVKNPDAYLIEEDIVIEFKHNTTPTASAIENELRDAKKQANYVLLHIKSDLTKGALIRGLRSCIHRAINILEVWIIFKGELFCFTPDQIRNEPIEYKIQ

Radius of gyration: 13.92 Å; chains: 1; bounding box: 37×35×33 Å

Foldseek 3Di:
DDPDDPPPPQDDAPDADPVVRAGEHEDEDADQALVSLLVQLVVRLVRGLEYEYEYPYPHDLVRVLSSLQVRLVVSVSHQWYWYQDPNDIDIDGSCCSHPNPCSVVPD

pLDDT: mean 88.01, std 9.98, range [47.97, 96.44]